Protein AF-A0A8D0AXY2-F1 (afdb_monomer_lite)

Sequence (132 aa):
MHKAGLAEIQEAVRKPGENATLSLHGSLVVPDLCSVNLDPKRWETPHQFNPDHFLDKDGKFNSRDDFFPYGAGDRVCPGEQLAKIELFVFLTSLLRVFSFRLPKGVKKSTLQILENSYHVSSQSSLLQAKHS

InterPro domains:
  IPR001128 Cytochrome P450 [PF00067] (26-112)
  IPR002401 Cytochrome P450, E-class, group I [PR00463] (32-56)
  IPR002401 Cytochrome P450, E-class, group I [PR00463] (67-77)
  IPR002401 Cytochrome P450, E-class, group I [PR00463] (77-100)
  IPR036396 Cytochrome P450 superfamily [G3DSA:1.10.630.10] (19-125)
  IPR036396 Cytochrome P450 superfamily [SSF48264] (26-107)
  IPR050182 Cytochrome P450 family 2 [PTHR24300] (26-108)

Radius of gyration: 19.75 Å; chains: 1; bounding box: 40×50×59 Å

Organism: Salvator merianae (NCBI:txid96440)

pLDDT: mean 72.61, std 22.97, range [30.81, 97.81]

Structure (mmCIF, N/CA/C/O backbone):
data_AF-A0A8D0AXY2-F1
#
_entry.id   AF-A0A8D0AXY2-F1
#
loop_
_atom_site.group_PDB
_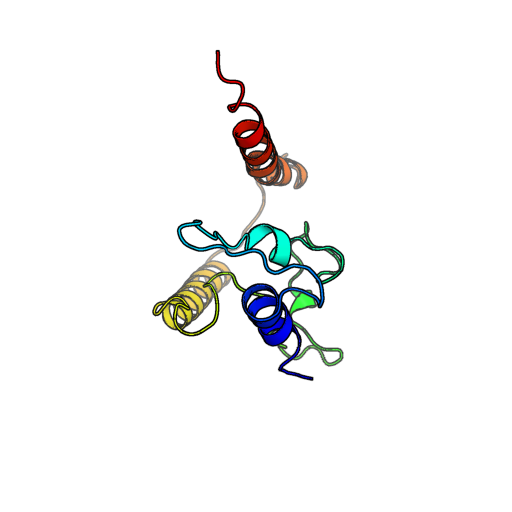atom_site.id
_atom_site.type_symbol
_atom_site.label_atom_id
_atom_site.label_alt_id
_atom_site.label_comp_id
_atom_site.label_asym_id
_atom_site.label_entity_id
_atom_site.label_seq_id
_atom_site.pdbx_PDB_ins_code
_atom_site.Cartn_x
_atom_site.Cartn_y
_atom_site.Cartn_z
_atom_site.occupancy
_atom_site.B_iso_or_equiv
_atom_site.auth_seq_id
_atom_site.auth_comp_id
_atom_site.auth_asym_id
_atom_site.auth_atom_id
_atom_site.pdbx_PDB_model_num
ATOM 1 N N . MET A 1 1 ? 2.697 -20.148 -13.137 1.00 37.91 1 MET A N 1
ATOM 2 C CA . MET A 1 1 ? 1.995 -18.956 -13.669 1.00 37.91 1 MET A CA 1
ATOM 3 C C . MET A 1 1 ? 2.550 -17.625 -13.122 1.00 37.91 1 MET A C 1
ATOM 5 O O . MET A 1 1 ? 2.221 -16.590 -13.672 1.00 37.91 1 MET A O 1
ATOM 9 N N . HIS A 1 2 ? 3.496 -17.667 -12.172 1.00 38.81 2 HIS A N 1
ATOM 10 C CA . HIS A 1 2 ? 4.225 -16.571 -11.488 1.00 38.81 2 HIS A CA 1
ATOM 11 C C . HIS A 1 2 ? 5.125 -15.634 -12.340 1.00 38.81 2 HIS A C 1
ATOM 13 O O . HIS A 1 2 ? 6.042 -15.009 -11.820 1.00 38.81 2 HIS A O 1
ATOM 19 N N . LYS A 1 3 ? 4.989 -15.627 -13.670 1.00 30.98 3 LYS A N 1
ATOM 20 C CA . LYS A 1 3 ? 5.880 -14.858 -14.569 1.00 30.98 3 LYS A CA 1
ATOM 21 C C . LYS A 1 3 ? 5.133 -14.009 -15.596 1.00 30.98 3 LYS A C 1
ATOM 23 O O . LYS A 1 3 ? 5.784 -13.314 -16.362 1.00 30.98 3 LYS A O 1
ATOM 28 N N . ALA A 1 4 ? 3.802 -14.070 -15.641 1.00 40.28 4 ALA A N 1
ATOM 29 C CA . ALA A 1 4 ? 3.036 -13.487 -16.742 1.00 40.28 4 ALA A CA 1
ATOM 30 C C . ALA A 1 4 ? 2.937 -11.950 -16.666 1.00 40.28 4 ALA A C 1
ATOM 32 O O . ALA A 1 4 ? 3.169 -11.295 -17.675 1.00 40.28 4 ALA A O 1
ATOM 33 N N . GLY A 1 5 ? 2.689 -11.367 -15.484 1.00 41.22 5 GLY A N 1
ATOM 34 C CA . GLY A 1 5 ? 2.478 -9.914 -15.346 1.00 41.22 5 GLY A CA 1
ATOM 35 C C . GLY A 1 5 ? 3.741 -9.074 -15.579 1.00 41.22 5 GLY A C 1
ATOM 36 O O . GLY A 1 5 ? 3.727 -8.104 -16.335 1.00 41.22 5 GLY A O 1
ATOM 37 N N . LEU A 1 6 ? 4.874 -9.496 -15.005 1.00 44.78 6 LEU A N 1
ATOM 38 C CA . LEU A 1 6 ? 6.181 -8.866 -15.247 1.00 44.78 6 LEU A CA 1
ATOM 39 C C . LEU A 1 6 ? 6.667 -9.071 -16.684 1.00 44.78 6 LEU A C 1
ATOM 41 O O . LEU A 1 6 ? 7.248 -8.154 -17.265 1.00 44.78 6 LEU A O 1
ATOM 45 N N . ALA A 1 7 ? 6.412 -10.253 -17.260 1.00 41.06 7 ALA A N 1
ATOM 46 C CA . ALA A 1 7 ? 6.758 -10.518 -18.647 1.00 41.06 7 ALA A CA 1
ATOM 47 C C . ALA A 1 7 ? 5.964 -9.620 -19.595 1.00 41.06 7 ALA A C 1
ATOM 49 O O . ALA A 1 7 ? 6.575 -9.086 -20.497 1.00 41.06 7 ALA A O 1
ATOM 50 N N . GLU A 1 8 ? 4.669 -9.364 -19.386 1.00 46.03 8 GLU A N 1
ATOM 51 C CA . GLU A 1 8 ? 3.893 -8.474 -20.268 1.00 46.03 8 GLU A CA 1
ATOM 52 C C . GLU A 1 8 ? 4.412 -7.028 -20.280 1.00 46.03 8 GLU A C 1
ATOM 54 O O . GLU A 1 8 ? 4.524 -6.421 -21.345 1.00 46.03 8 GLU A O 1
ATOM 59 N N . ILE A 1 9 ? 4.785 -6.480 -19.120 1.00 48.31 9 ILE A N 1
ATOM 60 C CA . ILE A 1 9 ? 5.296 -5.102 -19.022 1.00 48.31 9 ILE A CA 1
ATOM 61 C C . ILE A 1 9 ? 6.725 -5.005 -19.577 1.00 48.31 9 ILE A C 1
ATOM 63 O O . ILE A 1 9 ? 7.052 -4.054 -20.286 1.00 48.31 9 ILE A O 1
ATOM 67 N N . GLN A 1 10 ? 7.579 -6.001 -19.310 1.00 47.06 10 GLN A N 1
ATOM 68 C CA . GLN A 1 10 ? 8.918 -6.067 -19.909 1.00 47.06 10 GLN A CA 1
ATOM 69 C C . GLN A 1 10 ? 8.868 -6.356 -21.415 1.00 47.06 10 GLN A C 1
ATOM 71 O O . GLN A 1 10 ? 9.697 -5.833 -22.156 1.00 47.06 10 GLN A O 1
ATOM 76 N N . GLU A 1 11 ? 7.906 -7.151 -21.883 1.00 43.53 11 GLU A N 1
ATOM 77 C CA . GLU A 1 11 ? 7.718 -7.505 -23.292 1.00 43.53 11 GLU A CA 1
ATOM 78 C C . GLU A 1 11 ? 7.143 -6.326 -24.083 1.00 43.53 11 GLU A C 1
ATOM 80 O O . GLU A 1 11 ? 7.582 -6.106 -25.201 1.00 43.53 11 GLU A O 1
ATOM 85 N N . ALA A 1 12 ? 6.280 -5.480 -23.511 1.00 43.66 12 ALA A N 1
ATOM 86 C CA . ALA A 1 12 ? 5.844 -4.239 -24.167 1.00 43.66 12 ALA A CA 1
ATOM 87 C C . ALA A 1 12 ? 7.006 -3.251 -24.413 1.00 43.66 12 ALA A C 1
ATOM 89 O O . ALA A 1 12 ? 6.983 -2.489 -25.378 1.00 43.66 12 ALA A O 1
ATOM 90 N N . VAL A 1 13 ? 8.047 -3.291 -23.571 1.00 48.50 13 VAL A N 1
ATOM 91 C CA . VAL A 1 13 ? 9.294 -2.526 -23.761 1.00 48.50 13 VAL A CA 1
ATOM 92 C C . VAL A 1 13 ? 10.281 -3.258 -24.687 1.00 48.50 13 VAL A C 1
ATOM 94 O O . VAL A 1 13 ? 11.091 -2.614 -25.352 1.00 48.50 13 VAL A O 1
ATOM 97 N N . ARG A 1 14 ? 10.235 -4.598 -24.750 1.00 42.59 14 ARG A N 1
ATOM 98 C CA . ARG A 1 14 ? 11.228 -5.442 -25.445 1.00 42.59 14 ARG A CA 1
ATOM 99 C C . ARG A 1 14 ? 10.791 -5.956 -26.823 1.00 42.59 14 ARG A C 1
ATOM 101 O O . ARG A 1 14 ? 11.663 -6.221 -27.648 1.00 42.59 14 ARG A O 1
ATOM 108 N N . LYS A 1 15 ? 9.498 -6.104 -27.103 1.00 38.62 15 LYS A N 1
ATOM 109 C CA . LYS A 1 15 ? 8.973 -6.578 -28.389 1.00 38.62 15 LYS A CA 1
ATOM 110 C C . LYS A 1 15 ? 7.885 -5.644 -28.909 1.00 38.62 15 LYS A C 1
ATOM 112 O O . LYS A 1 15 ? 6.708 -5.814 -28.592 1.00 38.62 15 LYS A O 1
ATOM 117 N N . PRO A 1 16 ? 8.258 -4.697 -29.779 1.00 45.28 16 PRO A N 1
ATOM 118 C CA . PRO A 1 16 ? 7.309 -4.164 -30.734 1.00 45.28 16 PRO A CA 1
ATOM 119 C C . PRO A 1 16 ? 6.765 -5.337 -31.555 1.00 45.28 16 PRO A C 1
ATOM 121 O O . PRO A 1 16 ? 7.535 -6.201 -31.983 1.00 45.28 16 PRO A O 1
ATOM 124 N N . GLY A 1 17 ? 5.447 -5.393 -31.741 1.00 39.84 17 GLY A N 1
ATOM 125 C CA . GLY A 1 17 ? 4.833 -6.374 -32.629 1.00 39.84 17 GLY A CA 1
ATOM 126 C C . GLY A 1 17 ? 5.508 -6.349 -33.999 1.00 39.84 17 GLY A C 1
ATOM 127 O O . GLY A 1 17 ? 5.907 -5.287 -34.487 1.00 39.84 17 GLY A O 1
ATOM 128 N N . GLU A 1 18 ? 5.652 -7.533 -34.588 1.00 45.31 18 GLU A N 1
AT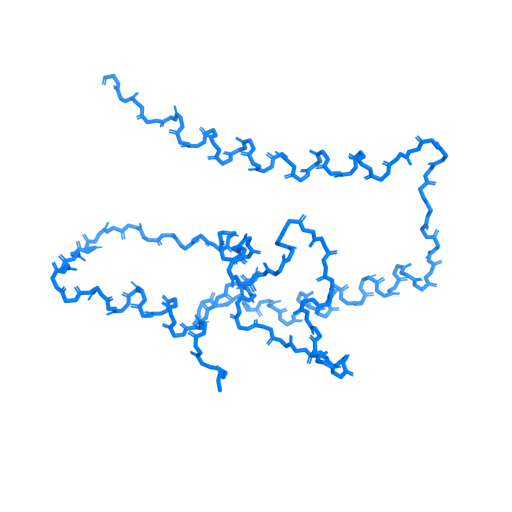OM 129 C CA . GLU A 1 18 ? 6.014 -7.730 -35.989 1.00 45.31 18 GLU A CA 1
ATOM 130 C C . GLU A 1 18 ? 5.253 -6.671 -36.814 1.00 45.31 18 GLU A C 1
ATOM 132 O O . GLU A 1 18 ? 4.022 -6.645 -36.788 1.00 45.31 18 GLU A O 1
ATOM 137 N N . ASN A 1 19 ? 5.996 -5.738 -37.432 1.00 40.94 19 ASN A N 1
ATOM 138 C CA . ASN A 1 19 ? 5.562 -4.568 -38.229 1.00 40.94 19 ASN A CA 1
ATOM 139 C C . ASN A 1 19 ? 5.595 -3.167 -37.573 1.00 40.94 19 ASN A C 1
ATOM 141 O O . ASN A 1 19 ? 5.225 -2.204 -38.243 1.00 40.94 19 ASN A O 1
ATOM 145 N N . ALA A 1 20 ? 6.088 -2.981 -36.345 1.00 43.41 20 ALA A N 1
ATOM 146 C CA . ALA A 1 20 ? 6.276 -1.635 -35.782 1.00 43.41 20 ALA A CA 1
ATOM 147 C C . ALA A 1 20 ? 7.666 -1.442 -35.164 1.00 43.41 20 ALA A C 1
ATOM 149 O O . ALA A 1 20 ? 7.817 -1.413 -33.948 1.00 43.41 20 ALA A O 1
ATOM 150 N N . THR A 1 21 ? 8.697 -1.234 -35.987 1.00 41.47 21 THR A N 1
ATOM 151 C CA . THR A 1 21 ? 9.973 -0.679 -35.504 1.00 41.47 21 THR A CA 1
ATOM 152 C C . THR A 1 21 ? 9.762 0.785 -35.101 1.00 41.47 21 THR A C 1
ATOM 154 O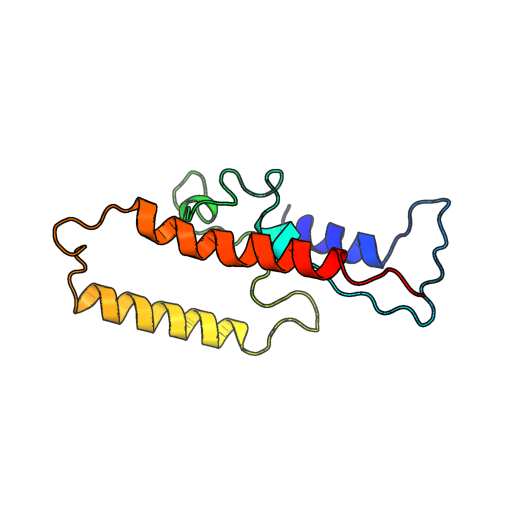 O . THR A 1 21 ? 10.099 1.708 -35.839 1.00 41.47 21 THR A O 1
ATOM 157 N N . LEU A 1 22 ? 9.172 1.024 -33.929 1.00 53.34 22 LEU A N 1
ATOM 158 C CA . LEU A 1 22 ? 9.216 2.327 -33.275 1.00 53.34 22 LEU A CA 1
ATOM 159 C C . LEU A 1 22 ? 10.626 2.491 -32.709 1.00 53.34 22 LEU A C 1
ATOM 161 O O . LEU A 1 22 ? 10.944 2.017 -31.620 1.00 53.34 22 LEU A O 1
ATOM 165 N N . SER A 1 23 ? 11.500 3.128 -33.487 1.00 50.72 23 SER A N 1
ATOM 166 C CA . SER A 1 23 ? 12.794 3.592 -32.993 1.00 50.72 23 SER A CA 1
ATOM 167 C C . SER A 1 23 ? 12.547 4.706 -31.973 1.00 50.72 23 SER A C 1
ATOM 169 O O . SER A 1 23 ? 12.439 5.875 -32.326 1.00 50.72 23 SER A O 1
ATOM 171 N N . LEU A 1 24 ? 12.437 4.340 -30.695 1.00 66.75 24 LEU A N 1
ATOM 172 C CA . LEU A 1 24 ? 12.315 5.262 -29.555 1.00 66.75 24 LEU A CA 1
ATOM 173 C C . LEU A 1 24 ? 13.655 5.940 -29.210 1.00 66.75 24 LEU A C 1
ATOM 175 O O . LEU A 1 24 ? 13.890 6.347 -28.072 1.00 66.75 24 LEU A O 1
ATOM 179 N N . HIS A 1 25 ? 14.578 6.026 -30.170 1.00 68.81 25 HIS A N 1
ATOM 180 C CA . HIS A 1 25 ? 15.908 6.565 -29.943 1.00 68.81 25 HIS A CA 1
ATOM 181 C C . HIS A 1 25 ? 15.816 8.053 -29.577 1.00 68.81 25 HIS A C 1
ATOM 183 O O . HIS A 1 25 ? 15.489 8.895 -30.411 1.00 68.81 25 HIS A O 1
ATOM 189 N N . GLY A 1 26 ? 16.105 8.370 -28.313 1.00 79.31 26 GLY A N 1
ATOM 190 C CA . GLY A 1 26 ? 15.969 9.719 -27.756 1.00 79.31 26 GLY A CA 1
ATOM 191 C C . GLY A 1 26 ? 14.576 10.056 -27.211 1.00 79.31 26 GLY A C 1
ATOM 192 O O . GLY A 1 26 ? 14.358 11.189 -26.792 1.00 79.31 26 GLY A O 1
ATOM 193 N N . SER A 1 27 ? 13.633 9.108 -27.184 1.00 82.25 27 SER A N 1
ATOM 194 C CA . SER A 1 27 ? 12.310 9.303 -26.580 1.00 82.25 27 SER A CA 1
ATOM 195 C C . SER A 1 27 ? 12.315 8.968 -25.086 1.00 82.25 27 SER A C 1
ATOM 197 O O . SER A 1 27 ? 12.850 7.943 -24.666 1.00 82.25 27 SER A O 1
ATOM 199 N N . LEU A 1 28 ? 11.674 9.816 -24.277 1.00 81.25 28 LEU A N 1
ATOM 200 C CA . LEU A 1 28 ? 11.407 9.529 -22.869 1.00 81.25 28 LEU A CA 1
ATOM 201 C C . LEU A 1 28 ? 10.196 8.595 -22.758 1.00 81.25 28 LEU A C 1
ATOM 203 O O . LEU A 1 28 ? 9.097 8.954 -23.174 1.00 81.25 28 LEU A O 1
ATOM 207 N N . VAL A 1 29 ? 10.390 7.422 -22.158 1.00 81.31 29 VAL A N 1
ATOM 208 C CA . VAL A 1 29 ? 9.308 6.490 -21.818 1.00 81.31 29 VAL A CA 1
ATOM 209 C C . VAL A 1 29 ? 9.047 6.578 -20.319 1.00 81.31 29 VAL A C 1
ATOM 211 O O . VAL A 1 29 ? 9.953 6.348 -19.518 1.00 81.31 29 VAL A O 1
ATOM 214 N N . VAL A 1 30 ? 7.812 6.907 -19.939 1.00 81.62 30 VAL A N 1
ATOM 215 C CA . VAL A 1 30 ? 7.378 6.979 -18.537 1.00 81.62 30 VAL A CA 1
ATOM 216 C C . VAL A 1 30 ? 6.298 5.920 -18.308 1.00 81.62 30 VAL A C 1
ATOM 218 O O . VAL A 1 30 ? 5.260 5.985 -18.964 1.00 81.62 30 VAL A O 1
ATOM 221 N N . PRO A 1 31 ? 6.515 4.933 -17.419 1.00 78.50 31 PRO A N 1
ATOM 222 C CA . PRO A 1 31 ? 5.495 3.940 -17.114 1.00 78.50 31 PRO A CA 1
ATOM 223 C C . PRO A 1 31 ? 4.364 4.564 -16.288 1.00 78.50 31 PRO A C 1
ATOM 225 O O . PRO A 1 31 ? 4.613 5.204 -15.265 1.00 78.50 31 PRO A O 1
ATOM 228 N N . ASP A 1 32 ? 3.120 4.329 -16.703 1.00 82.56 32 ASP A N 1
ATOM 229 C CA . ASP A 1 32 ? 1.937 4.678 -15.919 1.00 82.56 32 ASP A CA 1
ATOM 230 C C . ASP A 1 32 ? 1.541 3.507 -15.013 1.00 82.56 32 ASP A C 1
ATOM 232 O O . ASP A 1 32 ? 0.826 2.581 -15.403 1.00 82.56 32 ASP A O 1
ATOM 236 N N . LEU A 1 33 ? 2.033 3.551 -13.777 1.00 81.06 33 LEU A N 1
ATOM 237 C CA . LEU A 1 33 ? 1.716 2.545 -12.767 1.00 81.06 33 LEU A CA 1
ATOM 238 C C . LEU A 1 33 ? 0.269 2.671 -12.266 1.00 81.06 33 LEU A C 1
ATOM 240 O O . LEU A 1 33 ? -0.314 1.671 -11.851 1.00 81.06 33 LEU A O 1
ATOM 244 N N . CYS A 1 34 ? -0.334 3.863 -12.311 1.00 81.81 34 CYS A N 1
ATOM 245 C CA . CYS A 1 34 ? -1.713 4.065 -11.867 1.00 81.81 34 CYS A CA 1
ATOM 246 C C . CYS A 1 34 ? -2.689 3.315 -12.772 1.00 81.81 34 CYS A C 1
ATOM 248 O O . CYS A 1 34 ? -3.572 2.626 -12.266 1.00 81.81 34 CYS A O 1
ATOM 250 N N . SER A 1 35 ? -2.480 3.376 -14.090 1.00 84.12 35 SER A N 1
ATOM 251 C CA . SER A 1 35 ? -3.301 2.643 -15.059 1.00 84.12 35 SER A CA 1
ATOM 252 C C . SER A 1 35 ? -3.321 1.135 -14.793 1.00 84.12 35 SER A C 1
ATOM 254 O O . SER A 1 35 ? -4.379 0.523 -14.873 1.00 84.12 35 SER A O 1
ATOM 256 N N . VAL A 1 36 ? -2.192 0.532 -14.402 1.00 85.50 36 VAL A N 1
ATOM 257 C CA . VAL A 1 36 ? -2.129 -0.907 -14.076 1.00 85.50 36 VAL A CA 1
ATOM 258 C C . VAL A 1 36 ? -2.867 -1.228 -12.772 1.00 85.50 36 VAL A C 1
ATOM 260 O O . VAL A 1 36 ? -3.595 -2.218 -12.699 1.00 85.50 36 VAL A O 1
ATOM 263 N N .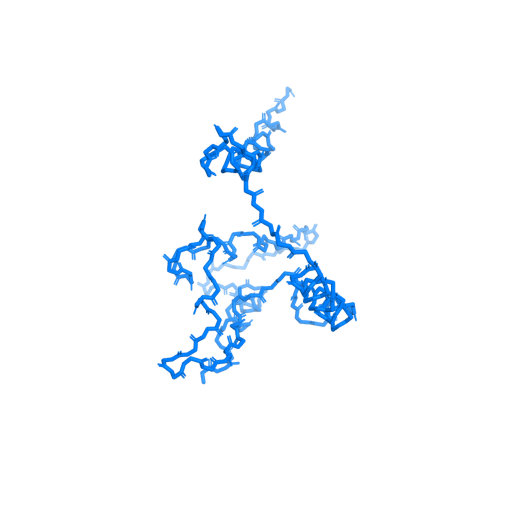 ASN A 1 37 ? -2.715 -0.388 -11.744 1.00 83.81 37 ASN A N 1
ATOM 264 C CA . ASN A 1 37 ? -3.364 -0.595 -10.444 1.00 83.81 37 ASN A CA 1
ATOM 265 C C . ASN A 1 37 ? -4.882 -0.318 -10.471 1.00 83.81 37 ASN A C 1
ATOM 267 O O . ASN A 1 37 ? -5.589 -0.747 -9.564 1.00 83.81 37 ASN A O 1
ATOM 271 N N . LEU A 1 38 ? -5.384 0.381 -11.495 1.00 86.56 38 LEU A N 1
ATOM 272 C CA . LEU A 1 38 ? -6.807 0.688 -11.680 1.00 86.56 38 LEU A CA 1
ATOM 273 C C . LEU A 1 38 ? -7.453 -0.073 -12.853 1.00 86.56 38 LEU A C 1
ATOM 275 O O . LEU A 1 38 ? -8.623 0.162 -13.155 1.00 86.56 38 LEU A O 1
ATOM 279 N N . ASP A 1 39 ? -6.726 -0.981 -13.513 1.00 86.69 39 ASP A N 1
ATOM 280 C CA . ASP A 1 39 ? -7.237 -1.735 -14.662 1.00 86.69 39 ASP A CA 1
ATOM 281 C C . ASP A 1 39 ? -8.316 -2.749 -14.222 1.00 86.69 39 ASP A C 1
ATOM 283 O O . ASP A 1 39 ? -7.997 -3.704 -13.501 1.00 86.69 39 ASP A O 1
ATOM 287 N N . PRO A 1 40 ? -9.577 -2.620 -14.685 1.00 89.81 40 PRO A N 1
ATOM 288 C CA . PRO A 1 40 ? -10.649 -3.558 -14.348 1.00 89.81 40 PRO A CA 1
ATOM 289 C C . PRO A 1 40 ? -10.435 -4.969 -14.916 1.00 89.81 40 PRO A C 1
ATOM 291 O O . PRO A 1 40 ? -11.130 -5.901 -14.520 1.00 89.81 40 PRO A O 1
ATOM 294 N N . LYS A 1 41 ? -9.497 -5.161 -15.853 1.00 90.38 41 LYS A N 1
ATOM 295 C CA . LYS A 1 41 ? -9.107 -6.498 -16.326 1.00 90.38 41 LYS A CA 1
ATOM 296 C C . LYS A 1 41 ? -8.195 -7.223 -15.340 1.00 90.38 41 LYS A C 1
ATOM 298 O O . LYS A 1 41 ? -8.109 -8.447 -15.396 1.00 90.38 41 LYS A O 1
ATOM 303 N N . ARG A 1 42 ? -7.497 -6.479 -14.475 1.00 88.50 42 ARG A N 1
ATOM 304 C CA . ARG A 1 42 ? -6.570 -7.022 -13.473 1.00 88.50 42 ARG A CA 1
ATOM 305 C C . ARG A 1 42 ? -7.206 -7.052 -12.089 1.00 88.50 42 ARG A C 1
ATOM 307 O O . ARG A 1 42 ? -6.968 -7.999 -11.348 1.00 88.50 42 ARG A O 1
ATOM 314 N N . TRP A 1 43 ? -8.045 -6.078 -11.759 1.00 90.94 43 TRP A N 1
ATOM 315 C CA . TRP A 1 43 ? -8.655 -5.939 -10.438 1.00 90.94 43 TRP A CA 1
ATOM 316 C C . TRP A 1 43 ? -10.177 -5.984 -10.537 1.00 90.94 43 TRP A C 1
ATOM 318 O O . TRP A 1 43 ? -10.763 -5.273 -11.346 1.00 90.94 43 TRP A O 1
ATOM 328 N N . GLU A 1 44 ? -10.828 -6.786 -9.695 1.00 92.81 44 GLU A N 1
ATOM 329 C CA . GLU A 1 44 ? -12.283 -6.962 -9.699 1.00 92.81 44 GLU A CA 1
ATOM 330 C C . GLU A 1 44 ? -13.009 -5.677 -9.271 1.00 92.81 44 GLU A C 1
ATOM 332 O O . GLU A 1 44 ? -14.037 -5.307 -9.841 1.00 92.81 44 GLU A O 1
ATOM 337 N N . THR A 1 45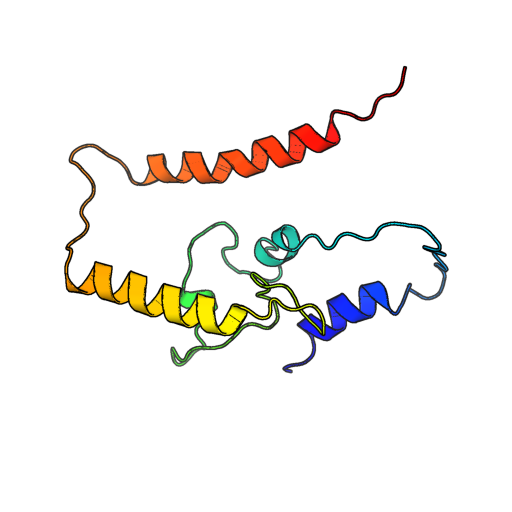 ? -12.461 -4.967 -8.279 1.00 93.06 45 THR A N 1
ATOM 338 C CA . THR A 1 45 ? -12.988 -3.684 -7.790 1.00 93.06 45 THR A CA 1
ATOM 339 C C . THR A 1 45 ? -11.881 -2.617 -7.705 1.00 93.06 45 THR A C 1
ATOM 341 O O . THR A 1 45 ? -11.489 -2.240 -6.600 1.00 93.06 45 THR A O 1
ATOM 344 N N . PRO A 1 46 ? -11.357 -2.103 -8.837 1.00 89.31 46 PRO A N 1
ATOM 345 C CA . PRO A 1 46 ? -10.136 -1.281 -8.878 1.00 89.31 46 PRO A CA 1
ATOM 346 C C . PRO A 1 46 ? -10.258 0.055 -8.132 1.00 89.31 46 PRO A C 1
ATOM 348 O O . PRO A 1 46 ? -9.287 0.562 -7.585 1.00 89.31 46 PRO A O 1
ATOM 351 N N . HIS A 1 47 ? -11.464 0.622 -8.082 1.00 88.00 47 HIS A N 1
ATOM 352 C CA . HIS A 1 47 ? -11.744 1.900 -7.416 1.00 88.00 47 HIS A CA 1
ATOM 353 C C . HIS A 1 47 ? -12.249 1.739 -5.979 1.00 88.00 47 HIS A C 1
ATOM 355 O O . HIS A 1 47 ? -12.761 2.688 -5.394 1.00 88.00 47 HIS A O 1
ATOM 361 N N . GLN A 1 48 ? -12.187 0.530 -5.420 1.00 89.00 48 GLN A N 1
ATOM 362 C CA . GLN A 1 48 ? -12.601 0.271 -4.049 1.00 89.00 48 GLN A CA 1
ATOM 363 C C . GLN A 1 48 ? -11.426 -0.291 -3.269 1.00 89.00 48 GLN A C 1
ATOM 365 O O . GLN A 1 48 ? -10.704 -1.166 -3.744 1.00 89.00 48 GLN A O 1
ATOM 370 N N . PHE A 1 49 ? -11.271 0.171 -2.031 1.00 88.69 49 PHE A N 1
ATOM 371 C CA . PHE A 1 49 ? -10.373 -0.486 -1.098 1.00 88.69 49 PHE A CA 1
ATOM 372 C C . PHE A 1 49 ? -10.912 -1.887 -0.779 1.00 88.69 49 PHE A C 1
ATOM 374 O O . PHE A 1 49 ? -11.846 -2.035 0.012 1.00 88.69 49 PHE A O 1
ATOM 381 N N . ASN A 1 50 ? -10.322 -2.897 -1.419 1.00 91.44 50 ASN A N 1
ATOM 382 C CA . ASN A 1 50 ? -10.691 -4.299 -1.283 1.00 91.44 50 ASN A CA 1
ATOM 383 C C . ASN A 1 50 ? -9.457 -5.146 -0.913 1.00 91.44 50 ASN A C 1
ATOM 385 O O . ASN A 1 50 ? -8.682 -5.523 -1.796 1.00 91.44 50 ASN A O 1
ATOM 389 N N . PRO A 1 51 ? -9.251 -5.442 0.385 1.00 90.69 51 PRO A N 1
ATOM 390 C CA . PRO A 1 51 ? -8.156 -6.296 0.844 1.00 90.69 51 PRO A CA 1
ATOM 391 C C . PRO A 1 51 ? -8.203 -7.719 0.277 1.00 90.69 51 PRO A C 1
ATOM 393 O O . PRO A 1 51 ? -7.152 -8.344 0.145 1.00 90.69 51 PRO A O 1
ATOM 396 N N . ASP A 1 52 ? -9.390 -8.212 -0.092 1.00 93.75 52 ASP A N 1
ATOM 397 C CA . ASP A 1 52 ? -9.577 -9.586 -0.569 1.00 93.75 52 ASP A CA 1
ATOM 398 C C . ASP A 1 52 ? -8.898 -9.826 -1.919 1.00 93.75 52 ASP A C 1
ATOM 400 O O . ASP A 1 52 ? -8.591 -10.966 -2.256 1.00 93.75 52 ASP A O 1
ATOM 404 N N . HIS A 1 53 ? -8.552 -8.766 -2.662 1.00 92.94 53 HIS A N 1
ATOM 405 C CA . HIS A 1 53 ? -7.718 -8.899 -3.856 1.00 92.94 53 HIS A CA 1
ATOM 406 C C . HIS A 1 53 ? -6.357 -9.557 -3.569 1.00 92.94 53 HIS A C 1
ATOM 408 O O . HIS A 1 53 ? -5.728 -10.064 -4.492 1.00 92.94 53 HIS A O 1
ATOM 414 N N . PHE A 1 54 ? -5.883 -9.543 -2.321 1.00 93.38 54 PHE A N 1
ATOM 415 C CA . PHE A 1 54 ? -4.614 -10.147 -1.913 1.00 93.38 54 PHE A CA 1
ATOM 416 C C . PHE A 1 54 ? -4.791 -11.490 -1.202 1.00 93.38 54 PHE A C 1
ATOM 418 O O . PHE A 1 54 ? -3.852 -11.959 -0.560 1.00 93.38 54 PHE A O 1
ATOM 425 N N . LEU A 1 55 ? -5.973 -12.103 -1.277 1.00 94.94 55 LEU A N 1
ATOM 426 C CA . LEU A 1 55 ? -6.264 -13.392 -0.661 1.00 94.94 55 LEU A CA 1
ATOM 427 C C . LEU A 1 55 ? -6.578 -14.440 -1.735 1.00 94.94 55 LEU A C 1
ATOM 429 O O . LEU A 1 55 ? -7.221 -14.152 -2.743 1.00 94.94 55 LEU A O 1
ATOM 433 N N . ASP A 1 56 ? -6.103 -15.667 -1.538 1.00 92.88 56 ASP A N 1
ATOM 434 C CA . ASP A 1 56 ? -6.533 -16.813 -2.337 1.00 92.88 56 ASP A CA 1
ATOM 435 C C . ASP A 1 56 ? -7.873 -17.387 -1.836 1.00 92.88 56 ASP A C 1
ATOM 437 O O . ASP A 1 56 ? -8.485 -16.889 -0.888 1.00 92.88 56 ASP A O 1
ATOM 441 N N . LYS A 1 57 ? -8.349 -18.461 -2.481 1.00 91.62 57 LYS A N 1
ATOM 442 C CA . LYS A 1 57 ? -9.628 -19.113 -2.141 1.00 91.62 57 LYS A CA 1
ATOM 443 C C . LYS A 1 57 ? -9.666 -19.682 -0.718 1.00 91.62 57 LYS A C 1
ATOM 445 O O . LYS A 1 57 ? -10.756 -19.874 -0.187 1.00 91.62 57 LYS A O 1
ATOM 450 N N . ASP A 1 58 ? -8.503 -19.934 -0.124 1.00 94.81 58 ASP A N 1
ATOM 451 C CA . ASP A 1 58 ? -8.357 -20.452 1.234 1.00 94.81 58 ASP A CA 1
ATOM 452 C C . ASP A 1 58 ? -8.124 -19.317 2.252 1.00 94.81 58 ASP A C 1
ATOM 454 O O . ASP A 1 58 ? -7.897 -19.576 3.436 1.00 94.81 58 ASP A O 1
ATOM 458 N N . GLY A 1 59 ? -8.166 -18.053 1.809 1.00 93.06 59 GLY A N 1
ATOM 459 C CA . GLY A 1 59 ? -7.935 -16.873 2.637 1.00 93.06 59 GLY A CA 1
ATOM 460 C C . GLY A 1 59 ? -6.462 -16.626 2.966 1.00 93.06 59 GLY A C 1
ATOM 461 O O . GLY A 1 59 ? -6.162 -15.869 3.891 1.00 93.06 59 GLY A O 1
ATOM 462 N N . LYS A 1 60 ? -5.521 -17.261 2.257 1.00 94.88 60 LYS A N 1
ATOM 463 C CA . LYS A 1 60 ? -4.088 -17.023 2.454 1.00 94.88 60 LYS A CA 1
ATOM 464 C C . LYS A 1 60 ? -3.623 -15.847 1.616 1.00 94.88 60 LYS A C 1
ATOM 466 O O . LYS A 1 60 ? -4.097 -15.629 0.505 1.00 94.88 60 LYS A O 1
ATOM 471 N N . PHE A 1 61 ? -2.648 -15.115 2.149 1.00 92.38 61 PHE A N 1
ATOM 472 C CA . PHE A 1 61 ? -2.049 -13.994 1.442 1.00 92.38 61 PHE A CA 1
ATOM 473 C C . PHE A 1 61 ? -1.404 -14.454 0.132 1.00 92.38 61 PHE A C 1
ATOM 475 O O . PHE A 1 61 ? -0.534 -15.327 0.122 1.00 92.38 61 PHE A O 1
ATOM 482 N N . ASN A 1 62 ? -1.808 -13.810 -0.952 1.00 90.75 62 ASN A N 1
ATOM 483 C CA . ASN A 1 62 ? -1.295 -14.004 -2.289 1.00 90.75 62 ASN A CA 1
ATOM 484 C C . ASN A 1 62 ? -0.775 -12.665 -2.819 1.00 90.75 62 ASN A C 1
ATOM 486 O O . ASN A 1 62 ? -1.543 -11.747 -3.113 1.00 90.75 62 ASN A O 1
ATOM 490 N N . SER A 1 63 ? 0.548 -12.558 -2.940 1.00 85.50 63 SER A N 1
ATOM 491 C CA . SER A 1 63 ? 1.169 -11.398 -3.573 1.00 85.50 63 SER A CA 1
ATOM 492 C C . SER A 1 63 ? 0.824 -11.400 -5.056 1.00 85.50 63 SER A C 1
ATOM 494 O O . SER A 1 63 ? 1.113 -12.364 -5.760 1.00 85.50 63 SER A O 1
ATOM 496 N N . ARG A 1 64 ? 0.221 -10.316 -5.542 1.00 87.12 64 ARG A N 1
ATOM 497 C CA . ARG A 1 64 ? -0.135 -10.191 -6.954 1.00 87.12 64 ARG A CA 1
ATOM 498 C C . ARG A 1 64 ? 1.001 -9.569 -7.744 1.00 87.12 64 ARG A C 1
ATOM 500 O O . ARG A 1 64 ? 1.479 -8.495 -7.391 1.00 87.12 64 ARG A O 1
ATOM 507 N N . ASP A 1 65 ? 1.354 -10.213 -8.851 1.00 83.56 65 ASP A N 1
ATOM 508 C CA . ASP A 1 65 ? 2.365 -9.712 -9.785 1.00 83.56 65 ASP A CA 1
ATOM 509 C C . ASP A 1 65 ? 1.945 -8.392 -10.445 1.00 83.56 65 ASP A C 1
ATOM 511 O O . ASP A 1 65 ? 2.800 -7.708 -10.972 1.00 83.56 65 ASP A O 1
ATOM 515 N N . ASP A 1 66 ? 0.662 -8.018 -10.422 1.00 85.00 66 ASP A N 1
ATOM 516 C CA . ASP A 1 66 ? 0.147 -6.770 -11.010 1.00 85.00 66 ASP A CA 1
ATOM 517 C C . ASP A 1 66 ? 0.208 -5.566 -10.051 1.00 85.00 66 ASP A C 1
ATOM 519 O O . ASP A 1 66 ? -0.237 -4.468 -10.391 1.00 85.00 66 ASP A O 1
ATOM 523 N N . PHE A 1 67 ? 0.720 -5.766 -8.834 1.00 87.50 67 PHE A N 1
ATOM 524 C CA . PHE A 1 67 ? 0.756 -4.750 -7.788 1.00 87.50 67 PHE A CA 1
ATOM 525 C C . PHE A 1 67 ? 2.148 -4.123 -7.674 1.00 87.50 67 PHE A C 1
ATOM 527 O O . PHE A 1 67 ? 3.049 -4.682 -7.049 1.00 87.50 67 PHE A O 1
ATOM 534 N N . PHE A 1 68 ? 2.312 -2.927 -8.246 1.00 84.94 68 PHE A N 1
ATOM 535 C CA . PHE A 1 68 ? 3.612 -2.244 -8.349 1.00 84.94 68 PHE A CA 1
ATOM 536 C C . PHE A 1 68 ? 3.676 -0.866 -7.662 1.00 84.94 68 PHE A C 1
ATOM 538 O O . PHE A 1 68 ? 4.148 0.096 -8.274 1.00 84.94 68 PHE A O 1
ATOM 545 N N . PRO A 1 69 ? 3.251 -0.703 -6.395 1.00 85.94 69 PRO A N 1
ATOM 546 C CA . PRO A 1 69 ? 3.312 0.601 -5.720 1.00 85.94 69 PRO A CA 1
ATOM 547 C C . PRO A 1 69 ? 4.750 1.108 -5.498 1.00 85.94 69 PRO A C 1
ATOM 549 O O . PRO A 1 69 ? 4.956 2.289 -5.237 1.00 85.94 69 PRO A O 1
ATOM 552 N N . TYR A 1 70 ? 5.745 0.224 -5.619 1.00 89.31 70 TYR A N 1
ATOM 553 C CA . TYR A 1 70 ? 7.168 0.516 -5.435 1.00 89.31 70 TYR A CA 1
ATOM 554 C C . TYR A 1 70 ? 7.983 0.385 -6.735 1.00 89.31 70 TYR A C 1
ATOM 556 O O . TYR A 1 70 ? 9.214 0.391 -6.699 1.00 89.31 70 TYR A O 1
ATOM 564 N N . GLY A 1 71 ? 7.311 0.279 -7.887 1.00 88.25 71 GLY A N 1
ATOM 565 C CA . GLY A 1 71 ? 7.940 -0.020 -9.174 1.00 88.25 71 GLY A CA 1
ATOM 566 C C . GLY A 1 71 ? 8.224 -1.513 -9.369 1.00 88.25 71 GLY A C 1
ATOM 567 O O . GLY A 1 71 ? 7.666 -2.358 -8.674 1.00 88.25 71 GLY A O 1
ATOM 568 N N . ALA A 1 72 ? 9.073 -1.833 -10.348 1.00 85.31 72 ALA A N 1
ATOM 569 C CA . ALA A 1 72 ? 9.392 -3.202 -10.751 1.00 85.31 72 ALA A CA 1
ATOM 570 C C . ALA A 1 72 ? 10.797 -3.305 -11.372 1.00 85.31 72 ALA A C 1
ATOM 572 O O . ALA A 1 72 ? 11.367 -2.307 -11.821 1.00 85.31 72 ALA A O 1
ATOM 573 N N . GLY A 1 73 ? 11.326 -4.529 -11.456 1.00 86.38 73 GLY A N 1
ATOM 574 C CA . GLY A 1 73 ? 12.620 -4.826 -12.081 1.00 86.38 73 GLY A CA 1
ATOM 575 C C . GLY A 1 73 ? 13.816 -4.254 -11.313 1.00 86.38 73 GLY A C 1
ATOM 576 O O . GLY A 1 73 ? 13.724 -3.969 -10.123 1.00 86.38 73 GLY A O 1
ATOM 577 N N . ASP A 1 74 ? 14.936 -4.045 -12.006 1.00 88.19 74 ASP A N 1
ATOM 578 C CA . ASP A 1 74 ? 16.211 -3.621 -11.392 1.00 88.19 74 ASP A CA 1
ATOM 579 C C . ASP A 1 74 ? 16.156 -2.229 -10.738 1.00 88.19 74 ASP A C 1
ATOM 581 O O . ASP A 1 74 ? 17.049 -1.840 -9.988 1.00 88.19 74 ASP A O 1
ATOM 585 N N . ARG A 1 75 ? 15.110 -1.455 -11.045 1.00 89.56 75 ARG A N 1
ATOM 586 C CA . ARG A 1 75 ? 14.876 -0.096 -10.540 1.00 89.56 75 ARG A CA 1
ATOM 587 C C . ARG A 1 75 ? 13.729 -0.052 -9.525 1.00 89.56 75 ARG A C 1
ATOM 589 O O . ARG A 1 75 ? 13.239 1.039 -9.235 1.00 89.56 75 ARG A O 1
ATOM 596 N N . VAL A 1 76 ? 13.297 -1.207 -9.006 1.00 91.75 76 VAL A N 1
ATOM 597 C CA . VAL A 1 76 ? 12.344 -1.286 -7.890 1.00 91.75 76 VAL A CA 1
ATOM 598 C C . VAL A 1 76 ? 12.868 -0.491 -6.692 1.00 91.75 76 VAL A C 1
ATOM 600 O O . VAL A 1 76 ? 14.078 -0.403 -6.467 1.00 91.75 76 VAL A O 1
ATOM 603 N N . CYS A 1 77 ? 11.963 0.132 -5.938 1.00 94.31 77 CYS A N 1
ATOM 604 C CA . CYS A 1 77 ? 12.332 0.967 -4.805 1.00 94.31 77 CYS A CA 1
ATOM 605 C C . CYS A 1 77 ? 13.166 0.165 -3.790 1.00 94.31 77 CYS A C 1
ATOM 607 O O . CYS A 1 77 ? 12.660 -0.808 -3.223 1.00 94.31 77 CYS A O 1
ATOM 609 N N . PRO A 1 78 ? 14.396 0.600 -3.461 1.00 96.62 78 PRO A N 1
ATOM 610 C CA . PRO A 1 78 ? 15.216 -0.087 -2.462 1.00 96.62 78 PRO A CA 1
ATOM 611 C C . PRO A 1 78 ? 14.584 -0.059 -1.060 1.00 96.62 78 PRO A C 1
ATOM 613 O O . PRO A 1 78 ? 14.917 -0.881 -0.211 1.00 96.62 78 PRO A O 1
ATOM 616 N N . GLY A 1 79 ? 13.651 0.869 -0.817 1.00 96.69 79 GLY A N 1
ATOM 617 C CA . GLY A 1 79 ? 12.903 0.995 0.431 1.00 96.69 79 GLY A CA 1
ATOM 618 C C . GLY A 1 79 ? 11.632 0.147 0.521 1.00 96.69 79 GLY A C 1
ATOM 619 O O . GLY A 1 79 ? 10.938 0.258 1.525 1.00 96.69 79 GLY A O 1
ATOM 620 N N . GLU A 1 80 ? 11.294 -0.684 -0.475 1.00 93.94 80 GLU A N 1
ATOM 621 C CA . GLU A 1 80 ? 10.036 -1.457 -0.488 1.00 93.94 80 GLU A CA 1
ATOM 622 C C . GLU A 1 80 ? 9.825 -2.268 0.799 1.00 93.94 80 GLU A C 1
ATOM 624 O O . GLU A 1 80 ? 8.758 -2.213 1.414 1.00 93.94 80 GLU A O 1
ATOM 629 N N . GLN A 1 81 ? 10.845 -3.014 1.227 1.00 94.25 81 GLN A N 1
ATOM 630 C CA . GLN A 1 81 ? 10.733 -3.863 2.414 1.00 94.25 81 GLN A CA 1
ATOM 631 C C . GLN A 1 81 ? 10.557 -3.037 3.689 1.00 94.25 81 GLN A C 1
ATOM 633 O O . GLN A 1 81 ? 9.718 -3.370 4.525 1.00 94.25 81 GLN A O 1
ATOM 638 N N . LEU A 1 82 ? 11.307 -1.938 3.812 1.00 97.62 82 LEU A N 1
ATOM 639 C CA . LEU A 1 82 ? 11.195 -1.031 4.950 1.00 97.62 82 LEU A CA 1
ATOM 640 C C . LEU A 1 82 ? 9.794 -0.412 5.011 1.00 97.62 82 LEU A C 1
ATOM 642 O O . LEU A 1 82 ? 9.143 -0.494 6.046 1.00 97.62 82 LEU A O 1
ATOM 646 N N . ALA A 1 83 ? 9.294 0.107 3.888 1.00 96.56 83 ALA A N 1
ATOM 647 C CA . ALA A 1 83 ? 7.973 0.722 3.809 1.00 96.56 83 ALA A CA 1
ATOM 648 C C . ALA A 1 83 ? 6.851 -0.256 4.194 1.00 96.56 83 ALA A C 1
ATOM 650 O O . ALA A 1 83 ? 5.933 0.116 4.923 1.00 96.56 83 ALA A O 1
ATOM 651 N N . LYS A 1 84 ? 6.930 -1.523 3.759 1.00 92.44 84 LYS A N 1
ATOM 652 C CA . LYS A 1 84 ? 5.955 -2.560 4.143 1.00 92.44 84 LYS A CA 1
ATOM 653 C C . LYS A 1 84 ? 5.968 -2.833 5.649 1.00 92.44 84 LYS A C 1
ATOM 655 O O . LYS A 1 84 ? 4.903 -2.931 6.259 1.00 92.44 84 LYS A O 1
ATOM 660 N N . ILE A 1 85 ? 7.154 -2.938 6.249 1.00 97.00 85 ILE A N 1
ATOM 661 C CA . ILE A 1 85 ? 7.307 -3.161 7.694 1.00 97.00 85 ILE A CA 1
ATOM 662 C C . ILE A 1 85 ? 6.775 -1.960 8.476 1.00 97.00 85 ILE A C 1
ATOM 664 O O . ILE A 1 85 ? 5.973 -2.133 9.393 1.00 97.00 85 ILE A O 1
ATOM 668 N N . GLU A 1 86 ? 7.182 -0.749 8.101 1.00 97.56 86 GLU A N 1
ATOM 669 C CA . GLU A 1 86 ? 6.740 0.481 8.754 1.00 97.56 86 GLU A CA 1
ATOM 670 C C . GLU A 1 86 ? 5.223 0.643 8.671 1.00 97.56 86 GLU A C 1
ATOM 672 O O . GLU A 1 86 ? 4.589 0.901 9.693 1.00 97.56 86 GLU A O 1
ATOM 677 N N . LEU A 1 87 ? 4.618 0.405 7.502 1.00 95.25 87 LEU A N 1
ATOM 678 C CA . LEU A 1 87 ? 3.168 0.479 7.328 1.00 95.25 87 LEU A CA 1
ATOM 679 C C . LEU A 1 87 ? 2.439 -0.524 8.227 1.00 95.25 87 LEU A C 1
ATOM 681 O O . LEU A 1 87 ? 1.453 -0.171 8.876 1.00 95.25 87 LEU A O 1
ATOM 685 N N . PHE A 1 88 ? 2.936 -1.761 8.303 1.00 95.44 88 PHE A N 1
ATOM 686 C CA . PHE A 1 88 ? 2.364 -2.787 9.167 1.00 95.44 88 PHE A CA 1
ATOM 687 C C . PHE A 1 88 ? 2.458 -2.397 10.646 1.00 95.44 88 PHE A C 1
ATOM 689 O O . PHE A 1 88 ? 1.459 -2.434 11.367 1.00 95.44 88 PHE A O 1
ATOM 696 N N . VAL A 1 89 ? 3.640 -1.989 11.112 1.00 97.81 89 VAL A N 1
ATOM 697 C CA . VAL A 1 89 ? 3.858 -1.597 12.512 1.00 97.81 89 VAL A CA 1
ATOM 698 C C . VAL A 1 89 ? 3.014 -0.379 12.866 1.00 97.81 89 VAL A C 1
ATOM 700 O O . VAL A 1 89 ? 2.344 -0.377 13.899 1.00 97.81 89 VAL A O 1
ATOM 703 N N . PHE A 1 90 ? 2.993 0.633 12.003 1.00 97.25 90 PHE A N 1
ATOM 704 C CA . PHE A 1 90 ? 2.211 1.845 12.197 1.00 97.25 90 PHE A CA 1
ATOM 705 C C . PHE A 1 90 ? 0.715 1.535 12.303 1.00 97.25 90 PHE A C 1
ATOM 707 O O . PHE A 1 90 ? 0.080 1.869 13.306 1.00 97.25 90 PHE A O 1
ATOM 714 N N . LEU A 1 91 ? 0.158 0.826 11.315 1.00 95.44 91 LEU A N 1
ATOM 715 C CA . LEU A 1 91 ? -1.268 0.514 11.273 1.00 95.44 91 LEU A CA 1
ATOM 716 C C . LEU A 1 91 ? -1.689 -0.379 12.443 1.00 95.44 91 LEU A C 1
ATOM 718 O O . LEU A 1 91 ? -2.688 -0.104 13.105 1.00 95.44 91 LEU A O 1
ATOM 722 N N . THR A 1 92 ? -0.924 -1.430 12.742 1.00 97.06 92 THR A N 1
ATOM 723 C CA . THR A 1 92 ? -1.252 -2.331 13.857 1.00 97.06 92 THR A CA 1
ATOM 724 C C . THR A 1 92 ? -1.148 -1.635 15.209 1.00 97.06 92 THR A C 1
ATOM 726 O O . THR A 1 92 ? -1.965 -1.897 16.091 1.00 97.06 92 THR A O 1
ATOM 729 N N . SER A 1 93 ? -0.196 -0.714 15.380 1.00 97.56 93 SER A N 1
ATOM 730 C CA . SER A 1 93 ? -0.074 0.089 16.601 1.00 97.56 93 SER A CA 1
ATOM 731 C C . SER A 1 93 ? -1.275 1.014 16.782 1.00 97.56 93 SER A C 1
ATOM 733 O O . SER A 1 93 ? -1.844 1.073 17.872 1.00 97.56 93 SER A O 1
ATOM 735 N N . LEU A 1 94 ? -1.718 1.666 15.704 1.00 97.12 94 LEU A N 1
ATOM 736 C CA . LEU A 1 94 ? -2.925 2.487 15.709 1.00 97.12 94 LEU A CA 1
ATOM 737 C C . LEU A 1 94 ? -4.176 1.677 16.063 1.00 97.12 94 LEU A C 1
ATOM 739 O O . LEU A 1 94 ? -4.918 2.068 16.958 1.00 97.12 94 LEU A O 1
ATOM 743 N N . LEU A 1 95 ? -4.393 0.538 15.402 1.00 95.38 95 LEU A N 1
ATOM 744 C CA . LEU A 1 95 ? -5.571 -0.308 15.622 1.00 95.38 95 LEU A CA 1
ATOM 745 C C . LEU A 1 95 ? -5.585 -0.974 17.004 1.00 95.38 95 LEU A C 1
ATOM 747 O O . LEU A 1 95 ? -6.655 -1.275 17.527 1.00 95.38 95 LEU A O 1
ATOM 751 N N . ARG A 1 96 ? -4.413 -1.209 17.606 1.00 96.69 96 ARG A N 1
ATOM 752 C CA . ARG A 1 96 ? -4.304 -1.776 18.956 1.00 96.69 96 ARG A CA 1
ATOM 753 C C . ARG A 1 96 ? -4.669 -0.764 20.039 1.00 96.69 96 ARG A C 1
ATOM 755 O O . ARG A 1 96 ? -5.276 -1.142 21.035 1.00 96.69 96 ARG A O 1
ATOM 762 N N . VAL A 1 97 ? -4.255 0.492 19.875 1.00 97.00 97 VAL A N 1
ATOM 763 C CA . VAL A 1 97 ? -4.396 1.527 20.914 1.00 97.00 97 VAL A CA 1
ATOM 764 C C . VAL A 1 97 ? -5.696 2.314 20.761 1.00 97.00 97 VAL A C 1
ATOM 766 O O . VAL A 1 97 ? -6.310 2.691 21.759 1.00 97.00 97 VAL A O 1
ATOM 769 N N . PHE A 1 98 ? -6.138 2.559 19.529 1.00 95.75 98 PHE A N 1
ATOM 770 C CA . PHE A 1 98 ? -7.264 3.438 19.244 1.00 95.75 98 PHE A CA 1
ATOM 771 C C . PHE A 1 98 ? -8.468 2.675 18.695 1.00 95.75 98 PHE A C 1
ATOM 773 O O . PHE A 1 98 ? -8.358 1.792 17.850 1.00 95.75 98 PHE A O 1
ATOM 780 N N . SER A 1 99 ? -9.656 3.090 19.134 1.00 93.19 99 SER A N 1
ATOM 781 C CA . SER A 1 99 ? -10.923 2.705 18.512 1.00 93.19 99 SER A CA 1
ATOM 782 C C . SER A 1 99 ? -11.408 3.830 17.605 1.00 93.19 99 SER A C 1
ATOM 784 O O . SER A 1 99 ? -11.836 4.883 18.079 1.00 93.19 99 SER A O 1
ATOM 786 N N . PHE A 1 100 ? -11.362 3.605 16.296 1.00 88.12 100 PHE A N 1
ATOM 787 C CA . PHE A 1 100 ? -11.781 4.589 15.303 1.00 88.12 100 PHE A CA 1
ATOM 788 C C . PHE A 1 100 ? -13.305 4.615 15.167 1.00 88.12 100 PHE A C 1
ATOM 790 O O . PHE A 1 100 ? -13.949 3.584 14.977 1.00 88.12 100 PHE A O 1
ATOM 797 N N . ARG A 1 101 ? -13.896 5.810 15.255 1.00 87.69 101 ARG A N 1
ATOM 798 C CA . ARG A 1 101 ? -15.323 6.044 15.004 1.00 87.69 101 ARG A CA 1
ATOM 799 C C . ARG A 1 101 ? -15.486 7.317 14.192 1.00 87.69 101 ARG A C 1
ATOM 801 O O . ARG A 1 101 ? -14.799 8.304 14.443 1.00 87.69 101 ARG A O 1
ATOM 808 N N . LEU A 1 102 ? -16.413 7.298 13.240 1.00 86.81 102 LEU A N 1
ATOM 809 C CA . LEU A 1 102 ? -16.787 8.512 12.525 1.00 86.81 102 LEU A CA 1
ATOM 810 C C . LEU A 1 102 ? -17.497 9.479 13.489 1.00 86.81 102 LEU A C 1
ATOM 812 O O . LEU A 1 102 ? -18.314 9.032 14.304 1.00 86.81 102 LEU A O 1
ATOM 816 N N . PRO A 1 103 ? -17.227 10.793 13.401 1.00 85.44 103 PRO A N 1
ATOM 817 C CA . PRO A 1 103 ? -18.006 11.792 14.117 1.00 85.44 103 PRO A CA 1
ATOM 818 C C . PRO A 1 103 ? -19.494 11.691 13.764 1.00 85.44 103 PRO A C 1
ATOM 820 O O . PRO A 1 103 ? -19.867 11.333 12.642 1.00 85.44 103 PRO A O 1
ATOM 823 N N . LYS A 1 104 ? -20.363 12.030 14.722 1.00 85.31 104 LYS A N 1
ATOM 824 C CA . LYS A 1 104 ? -21.817 12.006 14.511 1.00 85.31 104 LYS A CA 1
ATOM 825 C C . LYS A 1 104 ? -22.189 12.897 13.319 1.00 85.31 104 LYS A C 1
ATOM 827 O O . LYS A 1 104 ? -21.786 14.052 13.265 1.00 85.31 104 LYS A O 1
ATOM 832 N N . GLY A 1 105 ? -22.972 12.355 12.386 1.00 81.69 105 GLY A N 1
ATOM 833 C CA . GLY A 1 105 ? -23.466 13.081 11.210 1.00 81.69 105 GLY A CA 1
ATOM 834 C C . GLY A 1 105 ? -22.569 13.024 9.967 1.00 81.69 105 GLY A C 1
ATOM 835 O O . GLY A 1 105 ? -23.023 13.423 8.897 1.00 81.69 105 GLY A O 1
ATOM 836 N N . VAL A 1 106 ? -21.347 12.482 10.054 1.00 79.75 106 VAL A N 1
ATOM 837 C CA . VAL A 1 106 ? -20.477 12.289 8.881 1.00 79.75 106 VAL A CA 1
ATOM 838 C C . VAL A 1 106 ? -20.831 10.977 8.179 1.00 79.75 106 VAL A C 1
ATOM 840 O O . VAL A 1 106 ? -20.754 9.900 8.772 1.00 79.75 106 VAL A O 1
ATOM 843 N N . LYS A 1 107 ? -21.217 11.053 6.900 1.00 75.56 107 LYS A N 1
ATOM 844 C CA . LYS A 1 107 ? -21.485 9.877 6.057 1.00 75.56 107 LYS A CA 1
ATOM 845 C C . LYS A 1 107 ? -20.196 9.409 5.375 1.00 75.56 107 LYS A C 1
ATOM 847 O O . LYS A 1 107 ? -19.381 10.222 4.952 1.00 75.56 107 LYS A O 1
ATOM 852 N N . LYS A 1 108 ? -20.045 8.090 5.200 1.00 65.19 108 LYS A N 1
ATOM 853 C CA . LYS A 1 108 ? -18.877 7.454 4.551 1.00 65.19 108 LYS A CA 1
ATOM 854 C C . LYS A 1 108 ? -18.600 7.999 3.136 1.00 65.19 108 LYS A C 1
ATOM 856 O O . LYS A 1 108 ? -17.446 8.083 2.734 1.00 65.19 108 LYS A O 1
ATOM 861 N N . SER A 1 109 ? -19.639 8.447 2.427 1.00 60.09 109 SER A N 1
ATOM 862 C CA . SER A 1 109 ? -19.556 9.031 1.080 1.00 60.09 109 SER A CA 1
ATOM 863 C C . SER A 1 109 ? -18.737 10.324 0.997 1.00 60.09 109 SER A C 1
ATOM 865 O O . SER A 1 109 ? -18.226 10.651 -0.067 1.00 60.09 109 SER A O 1
ATOM 867 N N . THR A 1 110 ? -18.570 11.068 2.097 1.00 53.09 110 THR A N 1
ATOM 868 C CA . THR A 1 110 ? -17.768 12.304 2.101 1.00 53.09 110 THR A CA 1
ATOM 869 C C . THR A 1 110 ? -16.275 12.025 1.884 1.00 53.09 110 THR A C 1
ATOM 871 O O . THR A 1 110 ? -15.575 12.874 1.344 1.00 53.09 110 THR A O 1
ATOM 874 N N . LEU A 1 111 ? -15.787 10.825 2.226 1.00 53.69 111 LEU A N 1
ATOM 875 C CA . LEU A 1 111 ? -14.384 10.445 2.016 1.00 53.69 111 LEU A CA 1
ATOM 876 C C . LEU A 1 111 ? -14.064 10.091 0.552 1.00 53.69 111 LEU A C 1
ATOM 878 O O . LEU A 1 111 ? -12.929 10.279 0.129 1.00 53.69 111 LEU A O 1
ATOM 882 N N . GLN A 1 112 ? -15.059 9.678 -0.246 1.00 53.62 112 GLN A N 1
ATOM 883 C CA . GLN A 1 112 ? -14.888 9.395 -1.684 1.00 53.62 112 GLN A CA 1
ATOM 884 C C . GLN A 1 112 ? -14.602 10.660 -2.512 1.00 53.62 112 GLN A C 1
ATOM 886 O O . GLN A 1 112 ? -14.059 10.589 -3.610 1.00 53.62 112 GLN A O 1
ATOM 891 N N . ILE A 1 113 ? -14.932 11.846 -1.991 1.00 47.03 113 ILE A N 1
ATOM 892 C CA . ILE A 1 113 ? -14.715 13.119 -2.696 1.00 47.03 113 ILE A CA 1
ATOM 893 C C . ILE A 1 113 ? -13.210 13.434 -2.830 1.00 47.03 113 ILE A C 1
ATOM 895 O O . ILE A 1 113 ? -12.806 14.080 -3.796 1.00 47.03 113 ILE A O 1
ATOM 899 N N . LEU A 1 114 ? -12.356 12.921 -1.935 1.00 48.00 114 LEU A N 1
ATOM 900 C CA . LEU A 1 114 ? -10.901 13.097 -2.035 1.00 48.00 114 LEU A CA 1
ATOM 901 C C . LEU A 1 114 ? -10.264 12.183 -3.100 1.00 48.00 114 LEU A C 1
ATOM 903 O O . LEU A 1 114 ? -9.278 12.579 -3.717 1.00 48.00 114 LEU A O 1
ATOM 907 N N . GLU A 1 115 ? -10.856 11.022 -3.397 1.00 49.97 115 GLU A N 1
ATOM 908 C CA . GLU A 1 115 ? -10.384 10.111 -4.458 1.00 49.97 115 GLU A CA 1
ATOM 909 C C . GLU A 1 115 ? -10.579 10.718 -5.859 1.00 49.97 115 GLU A C 1
ATOM 911 O O . GLU A 1 115 ? -9.710 10.603 -6.723 1.00 49.97 115 GLU A O 1
ATOM 916 N N . ASN A 1 116 ? -11.653 11.489 -6.059 1.00 46.00 116 ASN A N 1
ATOM 917 C CA . ASN A 1 116 ? -11.942 12.172 -7.328 1.00 46.00 116 ASN A CA 1
ATOM 918 C C . ASN A 1 116 ? -11.013 13.362 -7.630 1.00 46.00 116 ASN A C 1
ATOM 920 O O . ASN A 1 116 ? -11.017 13.883 -8.747 1.00 46.00 116 ASN A O 1
ATOM 924 N N . SER A 1 117 ? -10.195 13.788 -6.665 1.00 46.25 117 SER A N 1
ATOM 925 C CA . SER A 1 117 ? -9.270 14.916 -6.836 1.00 46.25 117 SER A CA 1
ATOM 926 C C . SER A 1 117 ? -8.138 14.584 -7.820 1.00 46.25 117 SER A C 1
ATOM 928 O O . SER A 1 117 ? -7.691 15.454 -8.565 1.00 46.25 117 SER A O 1
ATOM 930 N N . TYR A 1 118 ? -7.723 13.313 -7.884 1.00 44.31 118 TYR A N 1
ATOM 931 C CA . TYR A 1 118 ? -6.705 12.832 -8.827 1.00 44.31 118 TYR A CA 1
ATOM 932 C C . TYR A 1 118 ? -7.245 12.627 -10.252 1.00 44.31 118 TYR A C 1
ATOM 934 O O . TYR A 1 118 ? -6.503 12.753 -11.224 1.00 44.31 118 TYR A O 1
ATOM 942 N N . HIS A 1 119 ? -8.548 12.365 -10.405 1.00 45.06 119 HIS A N 1
ATOM 943 C CA . HIS A 1 119 ? -9.165 12.235 -11.729 1.00 45.06 119 HIS A CA 1
ATOM 944 C C . HIS A 1 119 ? -9.306 13.599 -12.434 1.00 45.06 119 HIS A C 1
ATOM 946 O O . HIS A 1 119 ? -9.212 13.681 -13.657 1.00 45.06 119 HIS A O 1
ATOM 952 N N . VAL A 1 120 ? -9.465 14.693 -11.676 1.00 41.03 120 VAL A N 1
ATOM 953 C CA . VAL A 1 120 ? -9.462 16.057 -12.238 1.00 41.03 120 VAL A CA 1
ATOM 954 C C . VAL A 1 120 ? -8.058 16.464 -12.701 1.00 41.03 120 VAL A C 1
ATOM 956 O O . VAL A 1 120 ? -7.925 17.019 -13.787 1.00 41.03 120 VAL A O 1
ATOM 959 N N . SER A 1 121 ? -6.995 16.152 -11.951 1.00 37.47 121 SER A N 1
ATOM 960 C CA . SER A 1 121 ? -5.625 16.555 -12.319 1.00 37.47 121 SER A CA 1
ATOM 961 C C . SER A 1 121 ? -5.055 15.813 -13.538 1.00 37.47 121 SER A C 1
ATOM 963 O O . SER A 1 121 ? -4.267 16.400 -14.286 1.00 37.47 121 SER A O 1
ATOM 965 N N . SER A 1 122 ? -5.491 14.572 -13.790 1.00 39.69 122 SER A N 1
ATOM 966 C CA . SER A 1 122 ? -5.116 13.794 -14.983 1.00 39.69 122 SER A CA 1
ATOM 967 C C . SER A 1 122 ? -5.711 14.361 -16.283 1.00 39.69 122 SER A C 1
ATOM 969 O O . SER A 1 122 ? -5.034 14.383 -17.309 1.00 39.69 122 SER A O 1
ATOM 971 N N . GLN A 1 123 ? -6.933 14.906 -16.256 1.00 38.75 123 GLN A N 1
ATOM 972 C CA . GLN A 1 123 ? -7.507 15.554 -17.446 1.00 38.75 123 GLN A CA 1
ATOM 973 C C . GLN A 1 123 ? -6.963 16.973 -17.678 1.00 38.75 123 GLN A C 1
ATOM 975 O O . GLN A 1 123 ? -6.844 17.406 -18.824 1.00 38.75 123 GLN A O 1
ATOM 980 N N . SER A 1 124 ? -6.551 17.680 -16.620 1.00 34.72 124 SER A N 1
ATOM 981 C CA . SER A 1 124 ? -5.921 19.006 -16.726 1.00 34.72 124 SER A CA 1
ATOM 982 C C . SER A 1 124 ? -4.596 18.991 -17.493 1.00 34.72 124 SER A C 1
ATOM 984 O O . SER A 1 124 ? -4.275 19.953 -18.187 1.00 34.72 124 SER A O 1
ATOM 986 N N . SER A 1 125 ? -3.825 17.904 -17.391 1.00 35.50 125 SER A N 1
ATOM 987 C CA . SER A 1 125 ? -2.511 17.776 -18.040 1.00 35.50 125 SER A CA 1
ATOM 988 C C . SER A 1 125 ? -2.600 17.463 -19.542 1.00 35.50 125 SER A C 1
ATOM 990 O O . SER A 1 125 ? -1.646 17.724 -20.269 1.00 35.50 125 SER A O 1
ATOM 992 N N . LEU A 1 126 ? -3.757 17.006 -20.037 1.00 40.28 126 LEU A N 1
ATOM 993 C CA . LEU A 1 126 ? -4.021 16.815 -21.472 1.00 40.28 126 LEU A CA 1
ATOM 994 C C . LEU A 1 126 ? -4.563 18.079 -22.171 1.00 40.28 126 LEU A C 1
ATOM 996 O O . LEU A 1 126 ? -4.605 18.127 -23.398 1.00 40.28 126 LEU A O 1
ATOM 1000 N N . LEU A 1 127 ? -4.947 19.120 -21.421 1.00 37.94 127 LEU A N 1
ATOM 1001 C CA . LEU A 1 127 ? -5.526 20.356 -21.971 1.00 37.94 127 LEU A CA 1
ATOM 1002 C C . LEU A 1 127 ? -4.524 21.507 -22.170 1.00 37.94 127 LEU A C 1
ATOM 1004 O O . LEU A 1 127 ? -4.914 22.568 -22.652 1.00 37.94 127 LEU A O 1
ATOM 1008 N N . GLN A 1 128 ? -3.233 21.310 -21.885 1.00 37.38 128 GLN A N 1
ATOM 1009 C CA . GLN A 1 128 ? -2.188 22.311 -22.149 1.00 37.38 128 GLN A CA 1
ATOM 1010 C C . GLN A 1 128 ? -1.166 21.832 -23.185 1.00 37.38 128 GLN A C 1
ATOM 1012 O O . GLN A 1 128 ? 0.030 21.764 -22.935 1.00 37.38 128 GLN A O 1
ATOM 1017 N N . ALA A 1 129 ? -1.653 21.521 -24.384 1.00 38.53 129 ALA A N 1
ATOM 1018 C CA . ALA A 1 129 ? -0.824 21.442 -25.583 1.00 38.53 129 ALA A CA 1
ATOM 1019 C C . ALA A 1 129 ? -1.640 21.883 -26.808 1.00 38.53 129 ALA A C 1
ATOM 1021 O O . ALA A 1 129 ? -1.995 21.092 -27.677 1.00 38.53 129 ALA A O 1
ATOM 1022 N N . LYS A 1 130 ? -1.961 23.178 -26.874 1.00 33.72 130 LYS A N 1
ATOM 1023 C CA . LYS A 1 130 ? -2.210 23.860 -28.147 1.00 33.72 130 LYS A CA 1
ATOM 1024 C C . LYS A 1 130 ? -1.261 25.046 -28.224 1.00 33.72 130 LYS A C 1
ATOM 1026 O O . LYS A 1 130 ? -1.403 26.018 -27.492 1.00 33.72 130 LYS A O 1
ATOM 1031 N N . HIS A 1 131 ? -0.250 24.869 -29.064 1.00 30.81 131 HIS A N 1
ATOM 1032 C CA . HIS A 1 131 ? 0.734 25.870 -29.446 1.00 30.81 131 HIS A CA 1
ATOM 1033 C C . HIS A 1 131 ? 0.031 26.981 -30.244 1.00 30.81 131 HIS A C 1
ATOM 1035 O O . HIS A 1 131 ? -0.826 26.676 -31.080 1.00 30.81 131 HIS A O 1
ATOM 1041 N N . SER A 1 132 ? 0.380 28.239 -29.961 1.00 36.34 132 SER A N 1
ATOM 1042 C CA . SER A 1 132 ? 0.114 29.384 -30.843 1.00 36.34 132 SER A CA 1
ATOM 1043 C C . SER A 1 132 ? 1.179 29.492 -31.926 1.00 36.34 132 SER A C 1
ATOM 1045 O O . SER A 1 132 ? 2.281 28.933 -31.731 1.00 36.34 132 SER A O 1
#

Secondary structure (DSSP, 8-state):
-TTHHHHHHHHHHH---TT-----TT------HHHHHT-TTT-SSTTS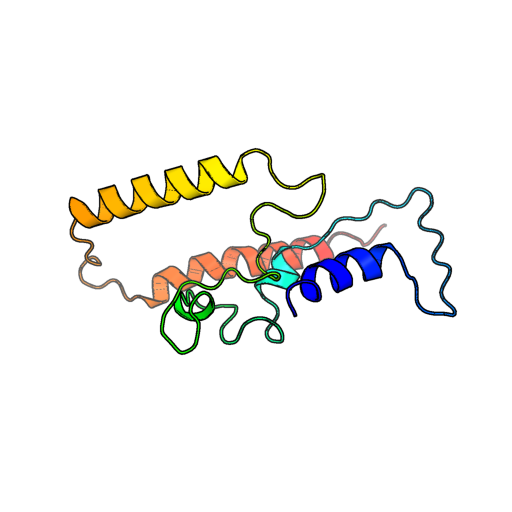--GGGGB-TTS-B---TT--TT--GGGS-TTHHHHHHHHHHHHHHHHHH----PPTT--GGGTHHHHHHHHHHHHHTTS-----

Foldseek 3Di:
DVCPLVCVVVCVVVDDDDPDPPPCPVPDDDDDLLCLQQPCVLDVCSLDPDPCSQADPVRDGHDDPSDQPQHDDPNGHPCPVVVVVCVVVVVVVCVVPDDDDDPPPDDPVVVVVVVCVVVVVVVVVVPPDDDD